Protein AF-A0A2V8ZVS3-F1 (afdb_monomer_lite)

Sequence (88 aa):
MTNIASKETVTLIIGKAEALILFELLHDFHRQPTLEIKDDAERLALVCVHGALESTLVEPFSKDYGEIISAARRDLPQQWGDPLSPHS

Radius of gyration: 15.88 Å; chains: 1; bounding box: 36×32×39 Å

Structure (mmCIF, N/CA/C/O backbone):
data_AF-A0A2V8ZVS3-F1
#
_entry.id   AF-A0A2V8ZVS3-F1
#
loop_
_atom_site.group_PDB
_atom_site.id
_atom_site.type_symbol
_atom_site.label_atom_id
_atom_site.label_alt_id
_atom_site.label_comp_id
_atom_site.label_asym_id
_atom_site.label_entity_id
_atom_site.label_seq_id
_atom_site.pdbx_PDB_ins_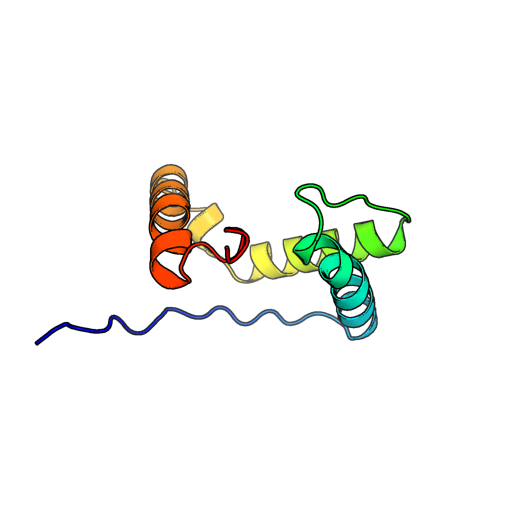code
_atom_site.Cartn_x
_atom_site.Cartn_y
_atom_site.Cartn_z
_atom_site.occupancy
_atom_site.B_iso_or_equiv
_atom_site.auth_seq_id
_atom_site.auth_comp_id
_atom_site.auth_asym_id
_atom_site.auth_atom_id
_atom_site.pdbx_PDB_model_num
ATOM 1 N N . MET A 1 1 ? -9.025 -23.840 26.260 1.00 30.53 1 MET A N 1
ATOM 2 C CA . MET A 1 1 ? -9.493 -23.732 24.863 1.00 30.53 1 MET A CA 1
ATOM 3 C C . MET A 1 1 ? -9.160 -22.331 24.389 1.00 30.53 1 MET A C 1
ATOM 5 O O . MET A 1 1 ? -9.858 -21.398 24.758 1.00 30.53 1 MET A O 1
ATOM 9 N N . THR A 1 2 ? -8.041 -22.158 23.690 1.00 36.12 2 THR A N 1
ATOM 10 C CA . THR A 1 2 ? -7.649 -20.850 23.153 1.00 36.12 2 THR A CA 1
ATOM 11 C C . THR A 1 2 ? -8.464 -20.626 21.886 1.00 36.12 2 THR A C 1
ATOM 13 O O . THR A 1 2 ? -8.300 -21.356 20.913 1.00 36.12 2 THR A O 1
ATOM 16 N N . ASN A 1 3 ? -9.418 -19.701 21.945 1.00 40.56 3 ASN A N 1
ATOM 17 C CA . ASN A 1 3 ? -10.217 -19.296 20.798 1.00 40.56 3 ASN A CA 1
ATOM 18 C C . ASN A 1 3 ? -9.277 -18.597 19.805 1.00 40.56 3 ASN A C 1
ATOM 20 O O . ASN A 1 3 ? -8.815 -17.489 20.071 1.00 40.56 3 ASN A O 1
ATOM 24 N N . ILE A 1 4 ? -8.919 -19.281 18.718 1.00 48.91 4 ILE A N 1
ATOM 25 C CA . ILE A 1 4 ? -8.216 -18.664 17.595 1.00 48.91 4 ILE A CA 1
ATOM 26 C C . ILE A 1 4 ? -9.289 -17.841 16.887 1.00 48.91 4 ILE A C 1
ATOM 28 O O . ILE A 1 4 ? -10.059 -18.386 16.099 1.00 48.91 4 ILE A O 1
ATOM 32 N N . ALA A 1 5 ? -9.397 -16.559 17.239 1.00 49.97 5 ALA A N 1
ATOM 33 C CA . ALA A 1 5 ? -10.251 -15.632 16.514 1.00 49.97 5 ALA A CA 1
ATOM 34 C C . ALA A 1 5 ? -9.897 -15.741 15.025 1.00 49.97 5 ALA A C 1
ATOM 36 O O . ALA A 1 5 ? -8.728 -15.601 14.655 1.00 49.97 5 ALA A O 1
ATOM 37 N N . SER A 1 6 ? -10.882 -16.075 14.190 1.00 51.81 6 SER A N 1
ATOM 38 C CA . SER A 1 6 ? -10.734 -16.102 12.737 1.00 51.81 6 SER A CA 1
ATOM 39 C C . SER A 1 6 ? -10.103 -14.785 12.303 1.00 51.81 6 SER A C 1
ATOM 41 O O . SER A 1 6 ? -10.694 -13.730 12.506 1.00 51.81 6 SER A O 1
ATOM 43 N N . LYS A 1 7 ? -8.878 -14.839 11.772 1.00 69.81 7 LYS A N 1
ATOM 44 C CA . LYS A 1 7 ? -8.164 -13.649 11.309 1.00 69.81 7 LYS A CA 1
ATOM 45 C C . LYS A 1 7 ? -9.018 -12.990 10.232 1.00 69.81 7 LYS A C 1
ATOM 47 O O . LYS A 1 7 ? -9.243 -13.600 9.189 1.00 69.81 7 LYS A O 1
ATOM 52 N N . GLU A 1 8 ? -9.528 -11.795 10.500 1.00 82.44 8 GLU A N 1
ATOM 53 C CA . GLU A 1 8 ? -10.260 -11.027 9.498 1.00 82.44 8 GLU A CA 1
ATOM 54 C C . GLU A 1 8 ? -9.316 -10.732 8.328 1.00 82.44 8 GLU A C 1
ATOM 56 O O . GLU A 1 8 ? -8.163 -10.332 8.516 1.00 82.44 8 GLU A O 1
ATOM 61 N N . THR A 1 9 ? -9.775 -11.013 7.110 1.00 88.50 9 THR A N 1
ATOM 62 C CA . THR A 1 9 ? -8.974 -10.866 5.892 1.00 88.50 9 THR A CA 1
ATOM 63 C C . THR A 1 9 ? -9.591 -9.831 4.974 1.00 88.50 9 THR A C 1
ATOM 65 O O . THR A 1 9 ? -10.800 -9.844 4.751 1.00 88.50 9 THR A O 1
ATOM 68 N N . VAL A 1 10 ? -8.743 -9.012 4.361 1.00 91.75 10 VAL A N 1
ATOM 69 C CA . VAL A 1 10 ? -9.128 -8.031 3.344 1.00 91.75 10 VAL A CA 1
ATOM 70 C C . VAL A 1 10 ? -8.592 -8.499 1.994 1.00 91.75 10 VAL A C 1
ATOM 72 O O . VAL A 1 10 ? -7.424 -8.870 1.887 1.00 91.75 10 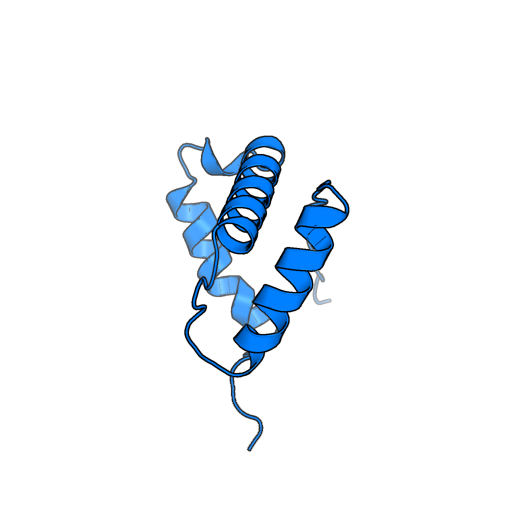VAL A O 1
ATOM 75 N N . THR A 1 11 ? -9.439 -8.500 0.963 1.00 93.50 11 THR A N 1
ATOM 76 C CA . THR A 1 11 ? -9.019 -8.779 -0.420 1.00 93.50 11 THR A CA 1
ATOM 77 C C . THR A 1 11 ? -8.885 -7.466 -1.173 1.00 93.50 11 THR A C 1
ATOM 79 O O . THR A 1 11 ? -9.851 -6.717 -1.268 1.00 93.50 11 THR A O 1
ATOM 82 N N . LEU A 1 12 ? -7.704 -7.209 -1.736 1.00 94.38 12 LEU A N 1
ATOM 83 C CA . LEU A 1 12 ? -7.461 -6.065 -2.610 1.00 94.38 12 LEU A CA 1
ATOM 84 C C . LEU A 1 12 ? -7.416 -6.531 -4.063 1.00 94.38 12 LEU A C 1
ATOM 86 O O . LEU A 1 12 ? -6.716 -7.488 -4.393 1.00 94.38 12 LEU A O 1
ATOM 90 N N . ILE A 1 13 ? -8.149 -5.838 -4.931 1.00 93.06 13 ILE A N 1
ATOM 91 C CA . ILE A 1 13 ? -8.120 -6.057 -6.377 1.00 93.06 13 ILE A CA 1
ATOM 92 C C . ILE A 1 13 ? -7.373 -4.880 -6.999 1.00 93.06 13 ILE A C 1
ATOM 94 O O . ILE A 1 13 ? -7.844 -3.747 -6.956 1.00 93.06 13 ILE A O 1
ATOM 98 N N . ILE A 1 14 ? -6.208 -5.165 -7.571 1.00 95.81 14 ILE A N 1
ATOM 99 C CA . ILE A 1 14 ? -5.355 -4.203 -8.275 1.00 95.81 14 ILE A CA 1
ATOM 100 C C . ILE A 1 14 ? -4.991 -4.761 -9.653 1.00 95.81 14 ILE A C 1
ATOM 102 O O . ILE A 1 14 ? -5.109 -5.967 -9.894 1.00 95.81 14 ILE A O 1
ATOM 106 N N . GLY A 1 15 ? -4.571 -3.897 -10.574 1.00 95.31 15 GLY A N 1
ATOM 107 C CA . GLY A 1 15 ? -4.148 -4.340 -11.895 1.00 95.31 15 GLY A CA 1
ATOM 108 C C . GLY A 1 15 ? -2.807 -5.085 -11.867 1.00 95.31 15 GLY A C 1
ATOM 109 O O . GLY A 1 15 ? -2.029 -5.047 -10.909 1.00 95.31 15 GLY A O 1
ATOM 110 N N . LYS A 1 16 ? -2.544 -5.829 -12.948 1.00 97.25 16 LYS A N 1
ATOM 111 C CA . LYS A 1 16 ? -1.355 -6.688 -13.055 1.00 97.25 16 LYS A CA 1
ATOM 112 C C . LYS A 1 16 ? -0.053 -5.881 -13.093 1.00 97.25 16 LYS A C 1
ATOM 114 O O . LYS A 1 16 ? 0.958 -6.356 -12.587 1.00 97.25 16 LYS A O 1
ATOM 119 N N . ALA A 1 17 ? -0.065 -4.705 -13.719 1.00 97.00 17 ALA A N 1
ATOM 120 C CA . ALA A 1 17 ? 1.125 -3.868 -13.836 1.00 97.00 17 ALA A CA 1
ATOM 121 C C . ALA A 1 17 ? 1.515 -3.286 -12.472 1.00 97.00 17 ALA A C 1
ATOM 123 O O . ALA A 1 17 ? 2.670 -3.403 -12.069 1.00 97.00 17 ALA A O 1
ATOM 124 N N . GLU A 1 18 ? 0.540 -2.757 -11.731 1.00 95.56 18 GLU A N 1
ATOM 125 C CA . GLU A 1 18 ? 0.732 -2.253 -10.372 1.00 95.56 18 GLU A CA 1
ATOM 126 C C . GLU A 1 18 ? 1.230 -3.371 -9.451 1.00 95.56 18 GLU A C 1
ATOM 128 O O . GLU A 1 18 ? 2.184 -3.170 -8.705 1.00 95.56 18 GLU A O 1
ATOM 133 N N . ALA A 1 19 ? 0.647 -4.573 -9.551 1.00 96.25 19 ALA A N 1
ATOM 134 C CA . ALA A 1 19 ? 1.060 -5.727 -8.753 1.00 96.25 19 ALA A CA 1
ATOM 135 C C . ALA A 1 19 ? 2.528 -6.131 -8.980 1.00 96.25 19 ALA A C 1
ATOM 137 O O . ALA A 1 19 ? 3.224 -6.452 -8.019 1.00 96.25 19 ALA A O 1
ATOM 138 N N . LEU A 1 20 ? 3.010 -6.108 -10.228 1.00 96.81 20 LEU A N 1
ATOM 139 C CA . LEU A 1 20 ? 4.410 -6.424 -10.538 1.00 96.81 20 LEU A CA 1
ATOM 140 C C . LEU A 1 20 ? 5.367 -5.360 -9.992 1.00 96.81 20 LEU A C 1
ATOM 142 O O . LEU A 1 20 ? 6.385 -5.707 -9.403 1.00 96.81 20 LEU A O 1
ATOM 146 N N . ILE A 1 21 ? 5.025 -4.080 -10.143 1.00 94.94 21 ILE A N 1
ATOM 147 C CA . ILE A 1 21 ? 5.849 -2.979 -9.628 1.00 94.94 21 ILE A CA 1
ATOM 148 C C . ILE A 1 21 ? 5.921 -3.031 -8.096 1.00 94.94 21 ILE A C 1
ATOM 150 O O . ILE A 1 21 ? 7.002 -2.914 -7.529 1.00 94.94 21 ILE A O 1
ATOM 154 N N . LEU A 1 22 ? 4.793 -3.268 -7.416 1.00 93.81 22 LEU A N 1
ATOM 155 C CA . LEU A 1 22 ? 4.761 -3.419 -5.956 1.00 93.81 22 LEU A CA 1
ATOM 156 C C . LEU A 1 22 ? 5.591 -4.605 -5.479 1.00 93.81 22 LEU A C 1
ATOM 158 O O . LEU A 1 22 ? 6.219 -4.518 -4.428 1.00 93.81 22 LEU A O 1
ATOM 162 N N . PHE A 1 23 ? 5.585 -5.709 -6.226 1.00 92.75 23 PHE A N 1
ATOM 163 C CA . PHE A 1 23 ? 6.398 -6.870 -5.892 1.00 92.75 23 PHE A CA 1
ATOM 164 C C . PHE A 1 23 ? 7.892 -6.523 -5.893 1.00 92.75 23 PHE A C 1
ATOM 166 O O . PHE A 1 23 ? 8.572 -6.802 -4.908 1.00 92.75 23 PHE A O 1
ATOM 173 N N . GLU A 1 24 ? 8.383 -5.877 -6.954 1.00 91.25 24 GLU A N 1
ATOM 174 C CA . GLU A 1 24 ? 9.785 -5.448 -7.049 1.00 91.25 24 GLU A CA 1
ATOM 175 C C . GLU A 1 24 ? 10.133 -4.417 -5.965 1.00 91.25 24 GLU A C 1
ATOM 177 O O . GLU A 1 24 ? 11.136 -4.562 -5.268 1.00 91.25 24 GLU A O 1
ATOM 182 N N . LEU A 1 25 ? 9.260 -3.429 -5.746 1.00 90.38 25 LEU A N 1
ATOM 183 C CA . LEU A 1 25 ? 9.437 -2.398 -4.721 1.00 90.38 25 LEU A CA 1
ATOM 184 C C . LEU A 1 25 ? 9.569 -2.996 -3.308 1.00 90.38 25 LEU A C 1
ATOM 186 O O . LEU A 1 25 ? 10.447 -2.613 -2.534 1.00 90.38 25 LEU A O 1
ATOM 190 N N . LEU A 1 26 ? 8.701 -3.948 -2.954 1.00 88.06 26 LEU A N 1
ATOM 191 C CA . LEU A 1 26 ? 8.679 -4.561 -1.622 1.00 88.06 26 LEU A CA 1
ATOM 192 C C . LEU A 1 26 ? 9.758 -5.634 -1.433 1.00 88.06 26 LEU A C 1
ATOM 194 O O . LEU A 1 26 ? 10.093 -5.955 -0.290 1.00 88.06 26 LEU A O 1
ATOM 198 N N . HIS A 1 27 ? 10.329 -6.168 -2.516 1.00 84.62 27 HIS A N 1
ATOM 199 C CA . HIS A 1 27 ? 11.430 -7.127 -2.443 1.00 84.62 27 HIS A CA 1
ATOM 200 C C . HIS A 1 27 ? 12.622 -6.562 -1.654 1.00 84.62 27 HIS A C 1
ATOM 202 O O . HIS A 1 27 ? 13.178 -7.243 -0.787 1.00 84.62 27 HIS A O 1
ATOM 208 N N . ASP A 1 28 ? 12.966 -5.296 -1.900 1.00 70.44 28 ASP A N 1
ATOM 209 C CA . ASP A 1 28 ? 14.083 -4.611 -1.244 1.00 70.44 28 ASP A CA 1
ATOM 210 C C . ASP A 1 28 ? 13.771 -4.235 0.222 1.00 70.44 28 ASP A C 1
ATOM 212 O O . ASP A 1 28 ? 14.674 -4.220 1.068 1.00 70.44 28 ASP A O 1
ATOM 216 N N . PHE A 1 29 ? 12.496 -4.000 0.561 1.00 75.56 29 PHE A N 1
ATOM 217 C CA . PHE A 1 29 ? 12.060 -3.563 1.898 1.00 75.56 29 PHE A CA 1
ATOM 218 C C . PHE A 1 29 ? 12.366 -4.577 3.006 1.00 75.56 29 PHE A C 1
ATOM 220 O O . PHE A 1 29 ? 12.635 -4.200 4.141 1.00 75.56 29 PHE A O 1
ATOM 227 N N . HIS A 1 30 ? 12.403 -5.874 2.695 1.00 66.88 30 HIS A N 1
ATOM 228 C CA . HIS A 1 30 ? 12.760 -6.894 3.687 1.00 66.88 30 HIS A CA 1
ATOM 229 C C . HIS A 1 30 ? 14.196 -6.762 4.218 1.00 66.88 30 HIS A C 1
ATOM 231 O O . HIS A 1 30 ? 14.531 -7.374 5.232 1.00 66.88 30 HIS A O 1
ATOM 237 N N . ARG A 1 31 ? 15.060 -5.999 3.538 1.00 67.88 31 ARG A N 1
ATOM 238 C CA . ARG A 1 31 ? 16.481 -5.854 3.883 1.00 67.88 31 ARG A CA 1
ATOM 239 C C . ARG A 1 31 ? 16.838 -4.486 4.452 1.00 67.88 31 ARG A C 1
ATOM 241 O O . ARG A 1 31 ? 17.923 -4.347 5.011 1.00 67.88 31 ARG A O 1
ATOM 248 N N . GLN A 1 32 ? 15.973 -3.486 4.297 1.00 72.88 32 GLN A N 1
ATOM 249 C CA . GLN A 1 32 ? 16.249 -2.109 4.696 1.00 72.88 32 GLN A CA 1
ATOM 250 C C . GLN A 1 32 ? 15.060 -1.526 5.466 1.00 72.88 32 GLN A C 1
ATOM 252 O O . GLN A 1 32 ? 13.917 -1.730 5.072 1.00 72.88 32 GLN A O 1
ATOM 257 N N . PRO A 1 33 ? 15.295 -0.749 6.538 1.00 74.12 33 PRO A N 1
ATOM 258 C CA . PRO A 1 33 ? 14.216 -0.177 7.347 1.00 74.12 33 PRO A CA 1
ATOM 259 C C . PRO A 1 33 ? 13.426 0.922 6.617 1.00 74.12 33 PRO A C 1
ATOM 261 O O . PRO A 1 33 ? 12.406 1.393 7.119 1.00 74.12 33 PRO A O 1
ATOM 264 N N . THR A 1 34 ? 13.909 1.364 5.457 1.00 81.94 34 THR A N 1
ATOM 265 C CA . THR A 1 34 ? 13.344 2.451 4.662 1.00 81.94 34 THR A CA 1
ATOM 266 C C . THR A 1 34 ? 13.017 1.959 3.265 1.00 81.94 34 THR A C 1
ATOM 268 O O . THR A 1 34 ? 13.839 1.300 2.631 1.00 81.94 34 THR A O 1
ATOM 271 N N . LEU A 1 35 ? 11.838 2.334 2.775 1.00 84.44 35 LEU A N 1
ATOM 272 C CA . LEU A 1 35 ? 11.458 2.156 1.382 1.00 84.44 35 LEU A CA 1
ATOM 273 C C . LEU A 1 35 ? 11.824 3.422 0.600 1.00 84.44 35 LEU A C 1
ATOM 275 O O . LEU A 1 35 ? 11.320 4.500 0.917 1.00 84.44 35 LEU A O 1
ATOM 279 N N . GLU A 1 36 ? 12.695 3.299 -0.397 1.00 86.94 36 GLU A N 1
ATOM 280 C CA . GLU A 1 36 ? 13.028 4.390 -1.316 1.00 86.94 36 GLU A CA 1
ATOM 281 C C . GLU A 1 36 ? 12.224 4.234 -2.609 1.00 86.94 36 GLU A C 1
ATOM 283 O O . GLU A 1 36 ? 12.210 3.156 -3.195 1.00 86.94 36 GLU A O 1
ATOM 288 N N . ILE A 1 37 ? 11.559 5.312 -3.035 1.00 90.06 37 ILE A N 1
ATOM 289 C CA . ILE A 1 37 ? 10.795 5.354 -4.286 1.00 90.06 37 ILE A CA 1
ATOM 290 C C . ILE A 1 37 ? 11.711 5.874 -5.390 1.00 90.06 37 ILE A C 1
ATOM 292 O O . ILE A 1 37 ? 12.126 7.035 -5.356 1.00 90.06 37 ILE A O 1
ATOM 296 N N . LYS A 1 38 ? 12.030 5.011 -6.349 1.00 89.19 38 LYS A N 1
ATOM 297 C CA . LYS A 1 38 ? 13.017 5.247 -7.408 1.00 89.19 38 LYS A CA 1
ATOM 298 C C . LYS A 1 38 ? 12.407 5.943 -8.620 1.00 89.19 38 LYS A C 1
ATOM 300 O O . LYS A 1 38 ? 13.099 6.708 -9.291 1.00 89.19 38 LYS A O 1
ATOM 305 N N . ASP A 1 39 ? 1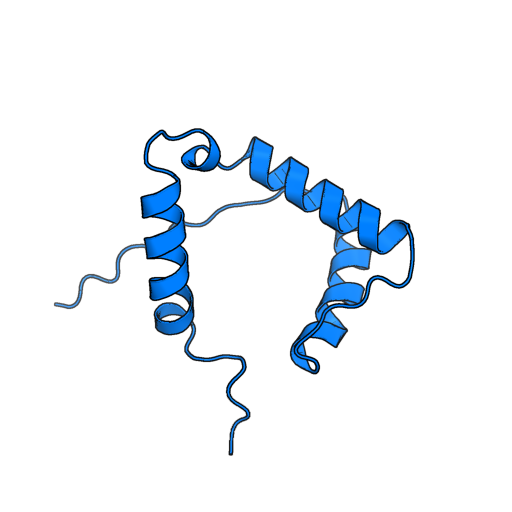1.128 5.699 -8.900 1.00 93.44 39 ASP A N 1
ATOM 306 C CA . ASP A 1 39 ? 10.436 6.273 -10.053 1.00 93.44 39 ASP A CA 1
ATOM 307 C C . ASP A 1 39 ? 8.934 6.531 -9.824 1.00 93.44 39 ASP A C 1
ATOM 309 O O . ASP A 1 39 ? 8.337 6.188 -8.798 1.00 93.44 39 ASP A O 1
ATOM 313 N N . ASP A 1 40 ? 8.313 7.186 -10.808 1.00 96.31 40 ASP A N 1
ATOM 314 C CA . ASP A 1 40 ? 6.889 7.523 -10.776 1.00 96.31 40 ASP A CA 1
ATOM 315 C C . ASP A 1 40 ? 5.982 6.286 -10.842 1.00 96.31 40 ASP A C 1
ATOM 317 O O . ASP A 1 40 ? 4.846 6.338 -10.365 1.00 96.31 40 ASP A O 1
ATOM 321 N N . ALA A 1 41 ? 6.450 5.175 -11.412 1.00 95.94 41 ALA A N 1
ATOM 322 C CA . ALA A 1 41 ? 5.658 3.962 -11.543 1.00 95.94 41 ALA A CA 1
ATOM 323 C C . ALA A 1 41 ? 5.483 3.281 -10.177 1.00 95.94 41 ALA A C 1
ATOM 325 O O . ALA A 1 41 ? 4.364 2.898 -9.827 1.00 95.94 41 ALA A O 1
ATOM 326 N N . GLU A 1 42 ? 6.539 3.219 -9.363 1.00 94.75 42 GLU A N 1
ATOM 327 C CA . GLU A 1 42 ? 6.483 2.761 -7.967 1.00 94.75 42 GLU A CA 1
ATOM 328 C C . GLU A 1 42 ? 5.539 3.628 -7.126 1.00 94.75 42 GLU A C 1
ATOM 330 O O . GLU A 1 42 ? 4.683 3.115 -6.394 1.00 94.75 42 GLU A O 1
ATOM 335 N N . ARG A 1 43 ? 5.628 4.954 -7.286 1.00 95.44 43 ARG A N 1
ATOM 336 C CA . ARG A 1 43 ? 4.721 5.891 -6.615 1.00 95.44 43 ARG A CA 1
ATOM 337 C C . ARG A 1 43 ? 3.267 5.647 -7.011 1.00 95.44 43 ARG A C 1
ATOM 339 O O . ARG A 1 43 ? 2.398 5.600 -6.140 1.00 95.44 43 ARG A O 1
ATOM 346 N N . LEU A 1 44 ? 2.990 5.518 -8.307 1.00 96.12 44 LEU A N 1
ATOM 347 C CA . LEU A 1 44 ? 1.639 5.278 -8.811 1.00 96.12 44 LEU A CA 1
ATOM 348 C C . LEU A 1 44 ? 1.089 3.944 -8.310 1.00 96.12 44 LEU A C 1
ATOM 350 O O . LEU A 1 44 ? -0.062 3.894 -7.883 1.00 96.12 44 LEU A O 1
ATOM 354 N N . ALA A 1 45 ? 1.911 2.896 -8.274 1.00 95.50 45 ALA A N 1
ATOM 355 C CA . ALA A 1 45 ? 1.491 1.596 -7.775 1.00 95.50 45 ALA A CA 1
ATOM 356 C C . ALA A 1 45 ? 1.066 1.663 -6.293 1.00 95.50 45 ALA A C 1
ATOM 358 O O . ALA A 1 45 ? 0.013 1.132 -5.935 1.00 95.50 45 ALA A O 1
ATOM 359 N N . LEU A 1 46 ? 1.803 2.392 -5.443 1.00 95.12 46 LEU A N 1
ATOM 360 C CA . LEU A 1 46 ? 1.402 2.642 -4.050 1.00 95.12 46 LEU A CA 1
ATOM 361 C C . LEU A 1 46 ? 0.096 3.443 -3.940 1.00 95.12 46 LEU A C 1
ATOM 363 O O . LEU A 1 46 ? -0.760 3.111 -3.118 1.00 95.12 46 LEU A O 1
ATOM 367 N N . VAL A 1 47 ? -0.087 4.470 -4.776 1.00 95.56 47 VAL A N 1
ATOM 368 C CA . VAL A 1 47 ? -1.338 5.251 -4.822 1.00 95.56 47 VAL A CA 1
ATOM 369 C C . VAL A 1 47 ? -2.521 4.365 -5.225 1.00 95.56 47 VAL A C 1
ATOM 371 O O . VAL A 1 47 ? -3.592 4.470 -4.628 1.00 95.56 47 VAL A O 1
ATOM 374 N N . CYS A 1 48 ? -2.335 3.445 -6.174 1.00 95.56 48 CYS A N 1
ATOM 375 C CA . CYS A 1 48 ? -3.367 2.487 -6.568 1.00 95.56 48 CYS A CA 1
ATOM 376 C C . CYS A 1 48 ? -3.753 1.544 -5.419 1.00 95.56 48 CYS A C 1
ATOM 378 O O . CYS A 1 48 ? -4.943 1.307 -5.206 1.00 95.56 48 CYS A O 1
ATOM 380 N N . VAL A 1 49 ? -2.784 1.048 -4.639 1.00 96.06 49 VAL A N 1
ATOM 381 C CA . VAL A 1 49 ? -3.078 0.242 -3.436 1.00 96.06 49 VAL A CA 1
ATOM 382 C C . VAL A 1 49 ? -3.840 1.059 -2.404 1.00 96.06 49 VAL A C 1
ATOM 384 O O . VAL A 1 49 ? -4.805 0.556 -1.832 1.00 96.06 49 VAL A O 1
ATOM 387 N N . HIS A 1 50 ? -3.445 2.314 -2.178 1.00 95.50 50 HIS A N 1
ATOM 388 C CA . HIS A 1 50 ? -4.156 3.197 -1.257 1.00 95.50 50 HIS A CA 1
ATOM 389 C C . HIS A 1 50 ? -5.617 3.385 -1.676 1.00 95.50 50 HIS A C 1
ATOM 391 O O . HIS A 1 50 ? -6.511 3.178 -0.862 1.00 95.50 50 HIS A O 1
ATOM 397 N N . GLY A 1 51 ? -5.875 3.671 -2.955 1.00 94.88 51 GLY A N 1
ATOM 398 C CA . GLY A 1 51 ? -7.242 3.797 -3.466 1.00 94.88 51 GLY A CA 1
ATOM 399 C C . GLY A 1 51 ? -8.054 2.501 -3.335 1.00 94.88 51 GLY A C 1
ATOM 400 O O . GLY A 1 51 ? -9.240 2.539 -3.001 1.00 94.88 51 GLY A O 1
ATOM 401 N N . ALA A 1 52 ? -7.422 1.338 -3.532 1.00 95.88 52 ALA A N 1
ATOM 402 C CA . ALA A 1 52 ? -8.067 0.045 -3.300 1.00 95.88 52 ALA A CA 1
ATOM 403 C C . ALA A 1 52 ? -8.406 -0.174 -1.813 1.00 95.88 52 ALA A C 1
ATOM 405 O O . ALA A 1 52 ? -9.487 -0.675 -1.500 1.00 95.88 52 ALA A O 1
ATOM 406 N N . LEU A 1 53 ? -7.522 0.235 -0.896 1.00 96.06 53 LEU A N 1
ATOM 407 C CA . LEU A 1 53 ? -7.761 0.189 0.549 1.00 96.06 53 LEU A CA 1
ATOM 408 C C . LEU A 1 53 ? -8.902 1.121 0.959 1.00 96.06 53 LEU A C 1
ATOM 410 O O . LEU A 1 53 ? -9.806 0.673 1.654 1.00 96.06 53 LEU A O 1
ATOM 414 N N . GLU A 1 54 ? -8.915 2.368 0.487 1.00 94.12 54 GLU A N 1
ATOM 415 C CA . GLU A 1 54 ? -10.002 3.325 0.751 1.00 94.12 54 GLU A CA 1
ATOM 416 C C . GLU A 1 54 ? -11.358 2.817 0.254 1.00 94.12 54 GLU A C 1
ATOM 418 O O . GLU A 1 54 ? -12.385 3.069 0.877 1.00 94.12 54 GLU A O 1
ATOM 423 N N . SER A 1 55 ? -11.362 2.076 -0.855 1.00 92.94 55 SER A N 1
ATOM 424 C CA . SER A 1 55 ? -12.584 1.492 -1.417 1.00 92.94 55 SER A CA 1
ATOM 425 C C . SER A 1 55 ? -13.070 0.256 -0.655 1.00 92.94 55 SER A C 1
ATOM 427 O O . SER A 1 55 ? -14.235 -0.118 -0.782 1.00 92.94 55 SER A O 1
ATOM 429 N N . THR A 1 56 ? -12.186 -0.403 0.099 1.00 94.69 56 THR A N 1
ATOM 430 C CA . THR A 1 56 ? -12.472 -1.693 0.747 1.00 94.69 56 THR A CA 1
ATOM 431 C C . THR A 1 56 ? -12.681 -1.554 2.253 1.00 94.69 56 THR A C 1
ATOM 433 O O . THR A 1 56 ? -13.508 -2.263 2.823 1.00 94.69 56 THR A O 1
ATOM 436 N N . LEU A 1 57 ? -11.939 -0.659 2.903 1.00 94.88 57 LEU A N 1
ATOM 437 C CA . LEU A 1 57 ? -11.967 -0.455 4.346 1.00 94.88 57 LEU A CA 1
ATOM 438 C C . LEU A 1 57 ? -13.029 0.572 4.730 1.00 94.88 57 LEU A C 1
ATOM 440 O O . LEU A 1 57 ? -13.082 1.677 4.189 1.00 94.88 57 LEU A O 1
ATOM 444 N N . VAL A 1 58 ? -13.839 0.227 5.725 1.00 92.44 58 VAL A N 1
ATOM 445 C CA . VAL A 1 58 ? -14.862 1.126 6.283 1.00 92.44 58 VAL A CA 1
ATOM 446 C C . VAL A 1 58 ? -14.343 1.880 7.507 1.00 92.44 58 VAL A C 1
ATOM 448 O O . VAL A 1 58 ? -14.801 2.980 7.817 1.00 92.44 58 VAL A O 1
ATOM 451 N N . GLU A 1 59 ? -13.352 1.308 8.187 1.00 94.06 59 GLU A N 1
ATOM 452 C CA . GLU A 1 59 ? -12.760 1.781 9.433 1.00 94.06 59 GLU A CA 1
ATOM 453 C C . GLU A 1 59 ? -12.183 3.198 9.336 1.00 94.06 59 GLU A C 1
ATOM 455 O O . GLU A 1 59 ? -12.408 3.953 10.283 1.00 94.06 59 GLU A O 1
ATOM 460 N N . PRO A 1 60 ? -11.512 3.619 8.237 1.00 93.38 60 PRO A N 1
ATOM 461 C CA . PRO A 1 60 ? -10.997 4.984 8.103 1.00 93.38 60 PRO A CA 1
ATOM 462 C C . PRO A 1 60 ? -12.056 6.086 8.242 1.00 93.38 60 PRO A C 1
ATOM 464 O O . PRO A 1 60 ? -11.720 7.216 8.588 1.00 93.38 60 PRO A O 1
ATOM 467 N N . PHE A 1 61 ? -13.333 5.768 8.006 1.00 92.12 61 PHE A N 1
ATOM 468 C CA . PHE A 1 61 ? -14.455 6.704 8.133 1.00 92.12 61 PHE A CA 1
ATOM 469 C C . PHE A 1 61 ? -15.168 6.616 9.491 1.00 92.12 61 PHE A C 1
ATOM 471 O O . PHE A 1 61 ? -16.111 7.368 9.751 1.00 92.12 61 PHE A O 1
ATOM 478 N N . SER A 1 62 ? -14.739 5.703 10.366 1.00 94.06 62 SER A N 1
ATOM 479 C CA . SER A 1 62 ? -15.282 5.564 11.714 1.00 94.06 62 SER A CA 1
ATOM 480 C C . SER A 1 62 ? -14.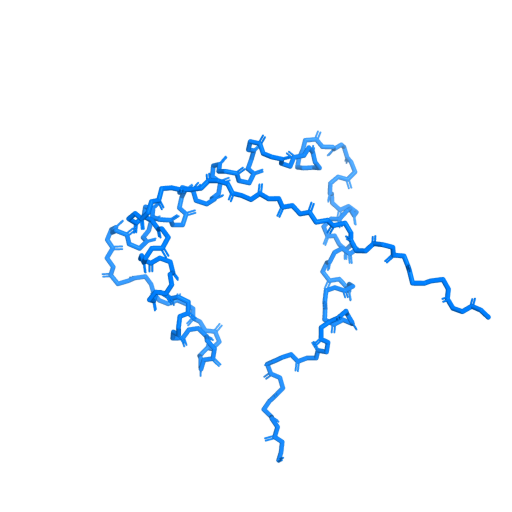838 6.718 12.612 1.00 94.06 62 SER A C 1
ATOM 482 O O . SER A 1 62 ? -13.698 7.181 12.556 1.00 94.06 62 SER A O 1
ATOM 484 N N . LYS A 1 63 ? -15.721 7.135 13.525 1.00 94.50 63 LYS A N 1
ATOM 485 C CA . LYS A 1 63 ? -15.380 8.096 14.589 1.00 94.50 63 LYS A CA 1
ATOM 486 C C . LYS A 1 63 ? -14.299 7.552 15.526 1.00 94.50 63 LYS A C 1
ATOM 488 O O . LYS A 1 63 ? -13.522 8.331 16.069 1.00 94.50 63 LYS A O 1
ATOM 493 N N . ASP A 1 64 ? -14.220 6.229 15.636 1.00 95.69 64 ASP A N 1
ATOM 494 C CA . ASP A 1 64 ? -13.300 5.522 16.524 1.00 95.69 64 ASP A CA 1
ATOM 495 C C . ASP A 1 64 ? -12.033 5.048 15.788 1.00 95.69 64 ASP A C 1
ATOM 497 O O . ASP A 1 64 ? -11.260 4.250 16.317 1.00 95.69 64 ASP A O 1
ATOM 501 N N . TYR A 1 65 ? -11.776 5.533 14.563 1.00 94.81 65 TYR A N 1
ATOM 502 C CA . TYR A 1 65 ? -10.643 5.084 13.741 1.00 94.81 65 TYR A CA 1
ATOM 503 C C . TYR A 1 65 ? -9.290 5.174 14.464 1.00 94.81 65 TYR A C 1
ATOM 505 O O . TYR A 1 65 ? -8.441 4.295 14.314 1.00 94.81 65 TYR A O 1
ATOM 513 N N . GLY A 1 66 ? -9.105 6.198 15.304 1.00 95.31 66 GLY A N 1
ATOM 514 C CA . GLY A 1 66 ? -7.902 6.355 16.125 1.00 95.31 66 GLY A CA 1
ATOM 515 C C . GLY A 1 66 ? -7.666 5.189 17.093 1.00 95.31 66 GLY A C 1
ATOM 516 O O . GLY A 1 66 ? -6.524 4.758 17.278 1.00 95.31 66 GLY A O 1
ATOM 517 N N . GLU A 1 67 ? -8.727 4.635 17.676 1.00 95.69 67 GLU A N 1
ATOM 518 C CA . GLU A 1 67 ? -8.645 3.462 18.550 1.00 95.69 67 GLU A CA 1
ATOM 519 C C . GLU A 1 67 ? -8.389 2.192 17.736 1.00 95.69 67 GLU A C 1
ATOM 521 O O . GLU A 1 67 ? -7.515 1.398 18.097 1.00 95.69 67 GLU A O 1
ATOM 526 N N . ILE A 1 68 ? -9.072 2.057 16.595 1.00 94.69 68 ILE A N 1
ATOM 527 C CA . ILE A 1 68 ? -8.938 0.919 15.676 1.00 94.69 68 ILE A CA 1
ATOM 528 C C . ILE A 1 68 ? -7.489 0.783 15.189 1.00 94.69 68 ILE A C 1
ATOM 530 O O . ILE A 1 68 ? -6.879 -0.278 15.338 1.00 94.69 68 ILE A O 1
ATOM 534 N N . ILE A 1 69 ? -6.887 1.861 14.673 1.00 95.00 69 ILE A N 1
ATOM 535 C CA . ILE A 1 69 ? -5.501 1.817 14.185 1.00 95.00 69 ILE A CA 1
ATOM 536 C C . ILE A 1 69 ? -4.497 1.606 15.327 1.00 95.00 69 ILE A C 1
ATOM 538 O O . ILE A 1 69 ? -3.465 0.962 15.135 1.00 95.00 69 ILE A O 1
ATOM 542 N N . SER A 1 70 ? -4.794 2.106 16.530 1.00 94.69 70 SER A N 1
ATOM 543 C CA . SER A 1 70 ? -3.941 1.902 17.707 1.00 94.69 70 SER A CA 1
ATOM 544 C C . SER A 1 70 ? -3.937 0.444 18.161 1.00 94.69 70 SER A C 1
ATOM 546 O O . SER A 1 70 ? -2.879 -0.076 18.515 1.00 94.69 70 SER A O 1
ATOM 548 N N . ALA A 1 71 ? -5.091 -0.227 18.130 1.00 92.50 71 ALA A N 1
ATOM 549 C CA . ALA A 1 71 ? -5.180 -1.661 18.380 1.00 92.50 71 ALA A CA 1
ATOM 550 C C . ALA A 1 71 ? -4.410 -2.448 17.310 1.00 92.50 71 ALA A C 1
ATOM 552 O O . ALA A 1 71 ? -3.496 -3.199 17.651 1.00 92.50 71 ALA A O 1
ATOM 553 N N . ALA A 1 72 ? -4.659 -2.165 16.026 1.00 91.44 72 ALA A N 1
ATOM 554 C CA . ALA A 1 72 ? -3.976 -2.836 14.920 1.00 91.44 72 ALA A CA 1
ATOM 555 C C . ALA A 1 72 ? -2.441 -2.730 15.017 1.00 91.44 72 ALA A C 1
ATOM 557 O O . ALA A 1 72 ? -1.737 -3.720 14.828 1.00 91.44 72 ALA A O 1
ATOM 558 N N . ARG A 1 73 ?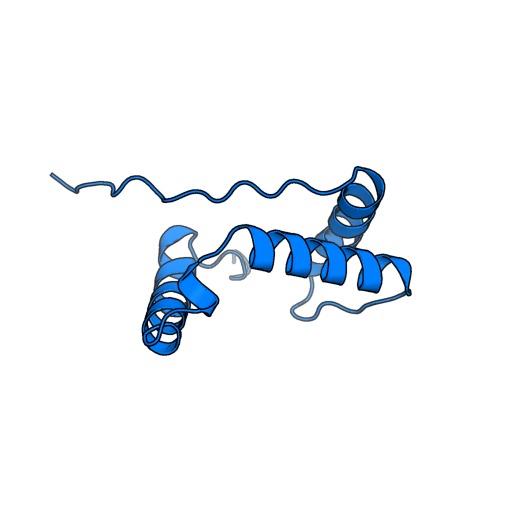 -1.903 -1.556 15.380 1.00 91.19 73 ARG A N 1
ATOM 559 C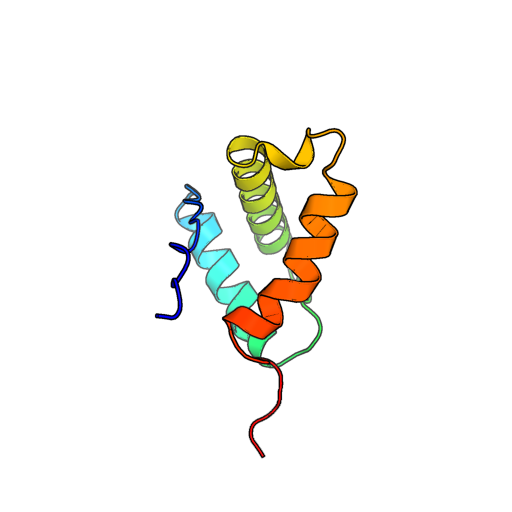 CA . ARG A 1 73 ? -0.453 -1.349 15.563 1.00 91.19 73 ARG A CA 1
ATOM 560 C C . ARG A 1 73 ? 0.150 -2.163 16.709 1.00 91.19 73 ARG A C 1
ATOM 562 O O . ARG A 1 73 ? 1.310 -2.552 16.608 1.00 91.19 73 ARG A O 1
ATOM 569 N N . ARG A 1 74 ? -0.598 -2.402 17.790 1.00 90.44 74 ARG A N 1
ATOM 570 C CA . ARG A 1 74 ? -0.139 -3.231 18.920 1.00 90.44 74 ARG A CA 1
ATOM 571 C C . ARG A 1 74 ? -0.210 -4.721 18.606 1.00 90.44 74 ARG A C 1
ATOM 573 O O . ARG A 1 74 ? 0.665 -5.470 19.039 1.00 90.44 74 ARG A O 1
ATOM 580 N N . ASP A 1 75 ? -1.238 -5.133 17.875 1.00 88.88 75 ASP A N 1
ATOM 581 C CA . ASP A 1 75 ? -1.555 -6.545 17.673 1.00 88.88 75 ASP A CA 1
ATOM 582 C C . ASP A 1 75 ? -0.772 -7.144 16.496 1.00 88.88 75 ASP A C 1
ATOM 584 O O . ASP A 1 75 ? -0.386 -8.311 16.547 1.00 88.88 75 ASP A O 1
ATOM 588 N N . LEU A 1 76 ? -0.476 -6.354 15.455 1.00 86.50 76 LEU A N 1
ATOM 589 C CA . LEU A 1 76 ? 0.178 -6.840 14.236 1.00 86.50 76 LEU A CA 1
ATOM 590 C C . LEU A 1 76 ? 1.534 -7.541 14.496 1.00 86.50 76 LEU A C 1
ATOM 592 O O . LEU A 1 76 ? 1.701 -8.654 13.989 1.00 86.50 76 LEU A O 1
ATOM 596 N N . PRO A 1 77 ? 2.467 -7.002 15.315 1.00 84.31 77 PRO A N 1
ATOM 597 C CA . PRO A 1 77 ? 3.715 -7.703 15.641 1.00 84.31 77 PRO A CA 1
ATOM 598 C C . PRO A 1 77 ? 3.498 -8.975 16.474 1.00 84.31 77 PRO A C 1
ATOM 600 O O . PRO A 1 77 ? 4.244 -9.940 16.351 1.00 84.31 77 PRO A O 1
ATOM 603 N N . GLN A 1 78 ? 2.459 -9.021 17.313 1.00 80.38 78 GLN A N 1
ATOM 604 C CA . GLN A 1 78 ? 2.151 -10.211 18.118 1.00 80.38 78 GLN A CA 1
ATOM 605 C C . GLN A 1 78 ? 1.594 -11.347 17.251 1.00 80.38 78 GLN A C 1
ATOM 607 O O . GLN A 1 78 ? 1.840 -12.519 17.527 1.00 80.38 78 GLN A O 1
ATOM 612 N N . GLN A 1 79 ? 0.860 -11.003 16.188 1.00 77.56 79 GLN A N 1
ATOM 613 C CA . GLN A 1 79 ? 0.254 -11.968 15.269 1.00 77.56 79 GLN A CA 1
ATOM 614 C C . GLN A 1 79 ? 1.257 -12.625 14.315 1.00 77.56 79 GLN A C 1
ATOM 616 O O . GLN A 1 79 ? 1.029 -13.756 13.888 1.00 77.56 79 GLN A O 1
ATOM 621 N N . TRP A 1 80 ? 2.325 -11.919 13.940 1.00 70.94 80 TRP A N 1
ATOM 622 C CA . TRP A 1 80 ? 3.303 -12.394 12.953 1.00 70.94 80 TRP A CA 1
ATOM 623 C C . TRP A 1 80 ? 4.676 -12.731 13.559 1.00 70.94 80 TRP A C 1
ATOM 625 O O . TRP A 1 80 ? 5.535 -13.249 12.848 1.00 70.94 80 TRP A O 1
ATOM 635 N N . GLY A 1 81 ? 4.879 -12.480 14.859 1.00 66.12 81 GLY A N 1
ATOM 636 C CA . GLY A 1 81 ? 6.219 -12.359 15.441 1.00 66.12 81 GLY A CA 1
ATOM 637 C C . GLY A 1 81 ? 6.875 -11.048 15.001 1.00 66.12 81 GLY A C 1
ATOM 638 O O . GLY A 1 81 ? 6.302 -10.321 14.194 1.00 66.12 81 GLY A O 1
ATOM 639 N N . ASP A 1 82 ? 8.064 -10.724 15.518 1.00 60.78 82 ASP A N 1
ATOM 640 C CA . ASP A 1 82 ? 8.875 -9.652 14.930 1.00 60.78 82 ASP A CA 1
ATOM 641 C C . ASP A 1 82 ? 9.537 -10.193 13.648 1.00 60.78 82 ASP A C 1
ATOM 643 O O . ASP A 1 82 ? 10.528 -10.919 13.748 1.00 60.78 82 ASP A O 1
ATOM 647 N N . PRO A 1 83 ? 9.013 -9.898 12.441 1.00 56.97 83 PRO A N 1
ATOM 648 C CA . PRO A 1 83 ? 9.575 -10.409 11.192 1.00 56.97 83 PRO A CA 1
ATOM 649 C C . PRO A 1 83 ? 10.822 -9.611 10.776 1.00 56.97 83 PRO A C 1
ATOM 651 O O . PRO A 1 83 ? 11.472 -9.952 9.791 1.00 56.97 83 PRO A O 1
ATOM 654 N N . LEU A 1 84 ? 11.111 -8.522 11.497 1.00 56.81 84 LEU A N 1
ATOM 655 C CA . LEU A 1 84 ? 12.220 -7.598 11.293 1.00 56.81 84 LEU A CA 1
ATOM 656 C C . LEU A 1 84 ? 13.293 -7.757 12.379 1.00 56.81 84 LEU A C 1
ATOM 658 O O . LEU A 1 84 ? 14.336 -7.110 12.297 1.00 56.81 84 LEU A O 1
ATOM 662 N N . SER A 1 85 ? 13.074 -8.639 13.362 1.00 52.12 85 SER A N 1
ATOM 663 C CA . SER A 1 85 ? 14.135 -9.132 14.232 1.00 52.12 85 SER A CA 1
ATOM 664 C C . SER A 1 85 ? 15.114 -9.914 13.356 1.00 52.12 85 SER A C 1
ATOM 666 O O . SER A 1 85 ? 14.730 -10.949 12.803 1.00 52.12 85 SER A O 1
ATOM 668 N N . PRO A 1 86 ? 16.374 -9.465 13.200 1.00 46.53 86 PRO A N 1
ATOM 669 C CA . PRO A 1 86 ? 17.374 -10.293 12.555 1.00 46.53 86 PRO A CA 1
ATOM 670 C C . PRO A 1 86 ? 17.506 -11.554 13.407 1.00 46.53 86 PRO A C 1
ATOM 672 O O . PRO A 1 86 ? 17.829 -11.474 14.594 1.00 46.53 86 PRO A O 1
ATOM 675 N N . HIS A 1 87 ? 17.205 -12.719 12.832 1.00 42.53 87 HIS A N 1
ATOM 676 C CA . HIS A 1 87 ? 17.555 -13.982 13.466 1.00 42.53 87 HIS A CA 1
ATOM 677 C C . HIS A 1 87 ? 19.047 -13.920 13.831 1.00 42.53 87 HIS A C 1
ATOM 679 O O . HIS A 1 87 ? 19.881 -13.662 12.961 1.00 42.53 87 HIS A O 1
ATOM 685 N N . SER A 1 88 ? 19.348 -14.054 15.128 1.00 36.53 88 SER A N 1
ATOM 686 C CA . SER A 1 88 ? 20.716 -14.257 15.622 1.00 36.53 88 SER A CA 1
ATOM 687 C C . SER A 1 88 ? 21.302 -15.556 15.086 1.00 36.53 88 SER A C 1
ATOM 689 O O . SER A 1 88 ? 20.516 -16.515 14.901 1.00 36.53 88 SER A O 1
#

Foldseek 3Di:
DPPPPDPDDFDFDDDPQLVVLVVVQVVCVLPDVDRDDPDPSNVVSVVRRVVSCVVGDPLVVDPCNVVVVVVCVVCVCVVVPPSNPPDD

pLDDT: mean 83.51, std 17.38, range [30.53, 97.25]

Secondary structure (DSSP, 8-state):
---------------HHHHHHHHHHHHHHTT-SS----SHHHHHHHHHHHHHHHHH-SGGGSTTHHHHHHHHHHHHHHHH--TTS---